Protein AF-A0A7V8WEN5-F1 (afdb_monomer_lite)

Sequence (49 aa):
PALMVTDTAPFRYPWYHTAEDTPDRICYEPFAHVVDGLEHVAATLAGGL

Secondary structure (DSSP, 8-state):
------SS-TT--TTTTSTT--GGGS-HHHHHHHHHHHHHHHHHHTT--

Radius of gyration: 14.26 Å; chains: 1; bounding box: 33×20×33 Å

Structure (mmCIF, N/CA/C/O backbone):
data_AF-A0A7V8WEN5-F1
#
_entry.id   AF-A0A7V8WEN5-F1
#
loop_
_atom_site.group_PDB
_atom_site.id
_atom_site.type_symbol
_atom_site.label_atom_id
_atom_site.label_alt_id
_atom_site.label_comp_id
_atom_site.label_asym_id
_atom_site.label_entity_id
_atom_site.label_seq_id
_atom_site.pdbx_PDB_ins_code
_atom_site.Cartn_x
_atom_site.Cartn_y
_atom_site.Cartn_z
_atom_site.occupancy
_atom_site.B_iso_or_equiv
_atom_site.auth_seq_id
_atom_site.auth_comp_id
_atom_site.auth_asym_id
_atom_site.auth_atom_id
_atom_site.pdbx_PDB_model_num
ATOM 1 N N . PRO A 1 1 ? -5.464 7.379 17.485 1.00 86.06 1 PRO A N 1
ATOM 2 C CA . PRO A 1 1 ? -4.297 6.531 17.127 1.00 86.06 1 PRO A CA 1
ATOM 3 C C . PRO A 1 1 ? -4.230 6.409 15.601 1.00 86.06 1 PRO A C 1
ATOM 5 O O . PRO A 1 1 ? -5.266 6.584 14.968 1.00 86.06 1 PRO A O 1
ATOM 8 N N . ALA A 1 2 ? -3.055 6.143 15.025 1.00 91.69 2 ALA A N 1
ATOM 9 C CA . ALA A 1 2 ? -2.896 5.931 13.586 1.00 91.69 2 ALA A CA 1
ATOM 10 C C . ALA A 1 2 ? -1.872 4.820 13.319 1.00 91.69 2 ALA A C 1
ATOM 12 O O . ALA A 1 2 ? -0.926 4.658 14.091 1.00 91.69 2 ALA A O 1
ATOM 13 N N . LEU A 1 3 ? -2.077 4.072 12.235 1.00 91.94 3 LEU A N 1
ATOM 14 C CA . LEU A 1 3 ? -1.214 2.989 11.771 1.00 91.94 3 LEU A CA 1
ATOM 15 C C . LEU A 1 3 ? -1.058 3.100 10.251 1.00 91.94 3 LEU A C 1
ATOM 17 O O . LEU A 1 3 ? -2.028 3.396 9.558 1.00 91.94 3 LEU A O 1
ATOM 21 N N . MET A 1 4 ? 0.148 2.844 9.747 1.00 92.81 4 MET A N 1
ATOM 22 C CA . MET A 1 4 ? 0.435 2.731 8.318 1.00 92.81 4 MET A CA 1
ATOM 23 C C . MET A 1 4 ? 0.889 1.304 8.023 1.00 92.81 4 MET A C 1
ATOM 25 O O . MET A 1 4 ? 1.746 0.772 8.728 1.00 92.81 4 MET A O 1
ATOM 29 N N . VAL A 1 5 ? 0.328 0.707 6.975 1.00 92.19 5 VAL A N 1
ATOM 30 C CA . VAL A 1 5 ? 0.730 -0.601 6.450 1.00 92.19 5 VAL A CA 1
ATOM 31 C C . VAL A 1 5 ? 1.252 -0.383 5.036 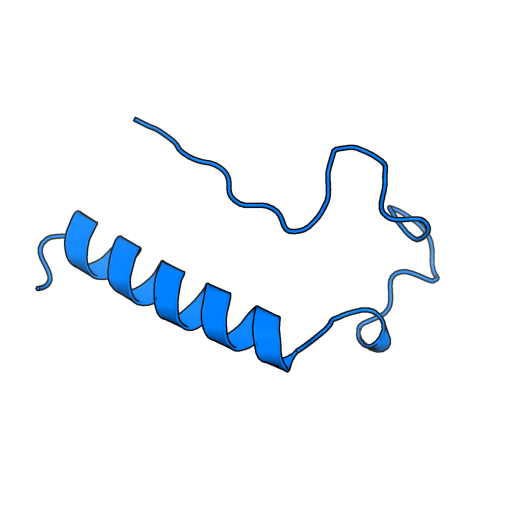1.00 92.19 5 VAL A C 1
ATOM 33 O O . VAL A 1 5 ? 0.623 0.315 4.246 1.00 92.19 5 VAL A O 1
ATOM 36 N N . THR A 1 6 ? 2.425 -0.934 4.742 1.00 93.31 6 THR A N 1
ATOM 37 C CA . THR A 1 6 ? 3.080 -0.845 3.433 1.00 93.31 6 THR A CA 1
ATOM 38 C C . THR A 1 6 ? 3.824 -2.148 3.163 1.00 93.31 6 THR A C 1
ATOM 40 O O . THR A 1 6 ? 4.374 -2.748 4.088 1.00 93.31 6 THR A O 1
ATOM 43 N N . ASP A 1 7 ? 3.825 -2.593 1.911 1.00 93.25 7 ASP A N 1
ATOM 44 C CA . ASP A 1 7 ? 4.546 -3.781 1.441 1.00 93.25 7 ASP A CA 1
ATOM 45 C C . ASP A 1 7 ? 6.046 -3.509 1.231 1.00 93.25 7 ASP A C 1
ATOM 47 O O . ASP A 1 7 ? 6.873 -4.422 1.222 1.00 93.25 7 ASP A O 1
ATOM 51 N N . THR A 1 8 ? 6.408 -2.234 1.100 1.00 91.56 8 THR A N 1
ATOM 52 C CA . THR A 1 8 ? 7.765 -1.774 0.830 1.00 91.56 8 THR A CA 1
ATOM 53 C C . THR A 1 8 ? 8.242 -0.784 1.886 1.00 91.56 8 THR A C 1
ATOM 55 O O . THR A 1 8 ? 7.493 0.044 2.408 1.00 91.56 8 THR A O 1
ATOM 58 N N . ALA A 1 9 ? 9.536 -0.856 2.207 1.00 91.94 9 ALA A N 1
ATOM 59 C CA . ALA A 1 9 ? 10.191 0.177 3.000 1.00 91.94 9 ALA A CA 1
ATOM 60 C C . ALA A 1 9 ? 10.395 1.456 2.156 1.00 91.94 9 ALA A C 1
ATOM 62 O O . ALA A 1 9 ? 10.448 1.370 0.924 1.00 91.94 9 ALA A O 1
ATOM 63 N N . PRO A 1 10 ? 10.574 2.631 2.791 1.00 88.38 10 PRO A N 1
ATOM 64 C CA . PRO A 1 10 ? 10.711 3.899 2.080 1.00 88.38 10 PRO A CA 1
ATOM 65 C C . PRO A 1 10 ? 11.777 3.861 0.977 1.00 88.38 10 PRO A C 1
ATOM 67 O O . PRO A 1 10 ? 12.899 3.407 1.209 1.00 88.38 10 PRO A O 1
ATOM 70 N N . PHE A 1 11 ? 11.415 4.359 -0.209 1.00 83.88 11 PHE A N 1
ATOM 71 C CA . PHE A 1 11 ? 12.288 4.493 -1.385 1.00 83.88 11 PHE A CA 1
ATOM 72 C C . PHE A 1 11 ? 12.937 3.186 -1.880 1.00 83.88 11 PHE A C 1
ATOM 74 O O . PHE A 1 11 ? 14.008 3.223 -2.483 1.00 83.88 11 PHE A O 1
ATOM 81 N 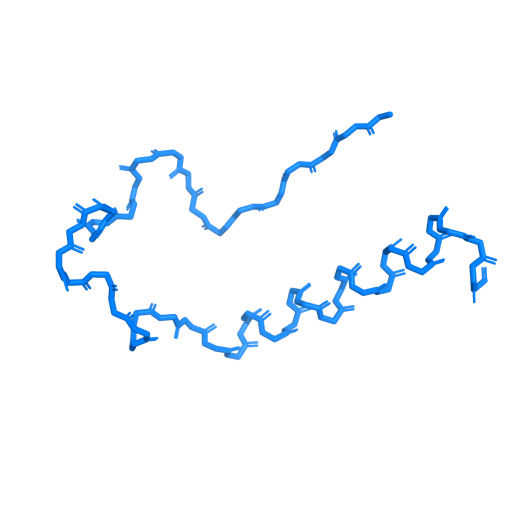N . ARG A 1 12 ? 12.313 2.022 -1.635 1.00 92.75 12 ARG A N 1
ATOM 82 C CA . ARG A 1 12 ? 12.813 0.717 -2.121 1.00 92.75 12 ARG A CA 1
ATOM 83 C C . ARG A 1 12 ? 12.088 0.160 -3.344 1.00 92.75 12 ARG A C 1
ATOM 85 O O . ARG A 1 12 ? 12.512 -0.869 -3.858 1.00 92.75 12 ARG A O 1
ATOM 92 N N . TYR A 1 13 ? 11.032 0.822 -3.809 1.00 94.94 13 TYR A N 1
ATOM 93 C CA . TYR A 1 13 ? 10.328 0.463 -5.038 1.00 94.94 13 TYR A CA 1
ATOM 94 C C . TYR A 1 13 ? 11.033 1.116 -6.246 1.00 94.94 13 TYR A C 1
ATOM 96 O O . TYR A 1 13 ? 11.041 2.345 -6.334 1.00 94.94 13 TYR A O 1
ATOM 104 N N . PRO A 1 14 ? 11.662 0.345 -7.157 1.00 94.38 14 PRO A N 1
ATOM 105 C CA . PRO A 1 14 ? 12.529 0.899 -8.207 1.00 94.38 14 PRO A CA 1
ATOM 106 C C . PRO A 1 14 ? 11.822 1.790 -9.229 1.00 94.38 14 PRO A C 1
ATOM 108 O O . PRO A 1 14 ? 12.462 2.641 -9.837 1.00 94.38 14 PRO A O 1
ATOM 111 N N . TRP A 1 15 ? 10.521 1.586 -9.418 1.00 96.00 15 TRP A N 1
ATOM 112 C CA . TRP A 1 15 ? 9.709 2.310 -10.397 1.00 96.00 15 TRP A CA 1
ATOM 113 C C . TRP A 1 15 ? 8.981 3.512 -9.777 1.00 96.00 15 TRP A C 1
ATOM 115 O O . TRP A 1 15 ? 8.141 4.136 -10.409 1.00 96.00 15 TRP A O 1
ATOM 125 N N . TYR A 1 16 ? 9.292 3.857 -8.524 1.00 93.75 16 TYR A N 1
ATOM 126 C CA . TYR A 1 16 ? 8.641 4.953 -7.811 1.00 93.75 16 TYR A CA 1
ATOM 127 C C . TYR A 1 16 ? 8.794 6.290 -8.554 1.00 93.75 16 TYR A C 1
ATOM 129 O O . TYR A 1 16 ? 9.914 6.744 -8.790 1.00 93.75 16 TYR A O 1
ATOM 137 N N . HIS A 1 17 ? 7.666 6.936 -8.874 1.00 94.19 17 HIS A N 1
ATOM 138 C CA . HIS A 1 17 ? 7.596 8.186 -9.655 1.00 94.19 17 HIS A CA 1
ATOM 139 C C . HIS A 1 17 ? 8.246 8.110 -11.041 1.00 94.19 17 HIS A C 1
ATOM 141 O O . HIS A 1 17 ? 8.797 9.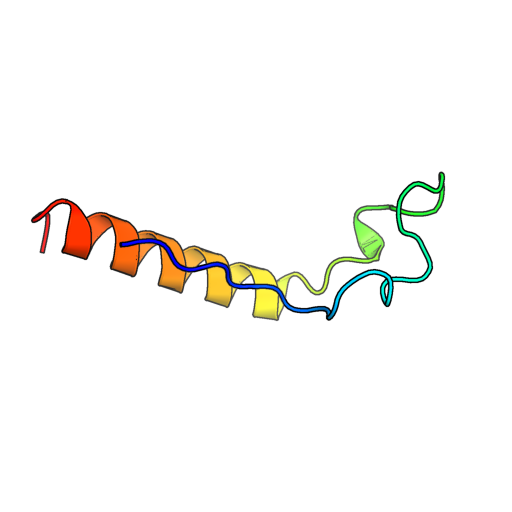102 -11.527 1.00 94.19 17 HIS A O 1
ATOM 147 N N . THR A 1 18 ? 8.174 6.955 -11.701 1.00 96.12 18 THR A N 1
ATOM 148 C CA . THR A 1 18 ? 8.614 6.807 -13.093 1.00 96.12 18 THR A CA 1
ATOM 149 C C . THR A 1 18 ? 7.452 6.409 -14.006 1.00 96.12 18 THR A C 1
ATOM 151 O O . THR A 1 18 ? 6.363 6.073 -13.547 1.00 96.12 18 THR A O 1
ATOM 154 N N . ALA A 1 19 ? 7.658 6.477 -15.324 1.00 97.81 19 ALA A N 1
ATOM 155 C CA . ALA A 1 19 ? 6.640 6.068 -16.297 1.00 97.81 19 ALA A CA 1
ATOM 156 C C . ALA A 1 19 ? 6.422 4.542 -16.318 1.00 97.81 19 ALA A C 1
ATOM 158 O O . ALA A 1 19 ? 5.427 4.058 -16.850 1.00 97.81 19 ALA A O 1
ATOM 159 N N . GLU A 1 20 ? 7.362 3.791 -15.748 1.00 97.56 20 GLU A N 1
ATOM 160 C CA . GLU A 1 20 ? 7.345 2.339 -15.603 1.00 97.56 20 GLU A CA 1
ATOM 161 C C . GLU A 1 20 ? 6.566 1.856 -14.367 1.00 97.56 20 GLU A C 1
ATOM 163 O O . GLU A 1 20 ? 6.495 0.642 -14.142 1.00 97.56 20 GLU A O 1
ATOM 168 N N . ASP A 1 21 ? 5.989 2.776 -13.580 1.00 96.88 21 ASP A N 1
ATOM 169 C CA . ASP A 1 21 ? 5.041 2.464 -12.507 1.00 96.88 21 ASP A CA 1
ATOM 170 C C . ASP A 1 21 ? 3.671 2.104 -13.088 1.00 96.88 21 ASP A C 1
ATOM 172 O O . ASP A 1 21 ? 2.742 2.911 -13.176 1.00 96.88 21 ASP A O 1
ATOM 176 N N . THR A 1 22 ? 3.584 0.881 -13.591 1.00 97.06 22 THR A N 1
ATOM 177 C CA . THR A 1 22 ? 2.446 0.388 -14.358 1.00 97.06 22 THR A CA 1
ATOM 178 C C . THR A 1 22 ? 1.673 -0.686 -13.583 1.00 97.06 22 THR A C 1
ATOM 180 O O . THR A 1 22 ? 2.233 -1.349 -12.708 1.00 97.06 22 THR A O 1
ATOM 183 N N . PRO A 1 23 ? 0.379 -0.915 -13.884 1.00 97.19 23 PRO A N 1
ATOM 184 C CA . PRO A 1 23 ? -0.443 -1.870 -13.132 1.00 97.19 23 PRO A CA 1
ATOM 185 C C . PRO A 1 23 ? 0.105 -3.306 -13.076 1.00 97.19 23 PRO A C 1
ATOM 187 O O . PRO A 1 23 ? -0.148 -4.021 -12.112 1.00 97.19 23 PRO A O 1
ATOM 190 N N . ASP A 1 24 ? 0.892 -3.736 -14.068 1.00 97.06 24 ASP A N 1
ATOM 191 C CA . ASP A 1 24 ? 1.546 -5.052 -14.086 1.00 97.06 24 ASP A CA 1
ATOM 192 C C . ASP A 1 24 ? 2.613 -5.236 -12.992 1.00 97.06 24 ASP A C 1
ATOM 194 O O . ASP A 1 24 ? 3.043 -6.363 -12.748 1.00 97.06 24 ASP A O 1
ATOM 198 N N . ARG A 1 25 ? 3.029 -4.162 -12.307 1.00 95.50 25 ARG A N 1
ATOM 199 C CA . ARG A 1 25 ? 3.940 -4.226 -11.154 1.00 95.50 25 ARG A CA 1
ATOM 200 C C . ARG A 1 25 ? 3.259 -4.701 -9.870 1.00 95.50 25 ARG A C 1
ATOM 202 O O . ARG A 1 25 ? 3.953 -5.076 -8.927 1.00 95.50 25 ARG A O 1
ATOM 209 N N . ILE A 1 26 ? 1.925 -4.703 -9.821 1.00 95.00 26 ILE A N 1
ATOM 210 C CA . ILE A 1 26 ? 1.157 -5.078 -8.631 1.00 95.00 26 ILE A CA 1
ATOM 211 C C . ILE A 1 26 ? 1.052 -6.604 -8.517 1.00 95.00 26 ILE A C 1
ATOM 213 O O . ILE A 1 26 ? 0.580 -7.295 -9.421 1.00 95.00 26 ILE A O 1
ATOM 217 N N . CYS A 1 27 ? 1.394 -7.137 -7.344 1.00 96.38 27 CYS A N 1
ATOM 218 C CA . CYS A 1 27 ? 1.048 -8.504 -6.960 1.00 96.38 27 CYS A CA 1
ATOM 219 C C . CYS A 1 27 ? -0.420 -8.551 -6.500 1.00 96.38 27 CYS A C 1
ATOM 221 O O . CYS A 1 27 ? -0.710 -8.408 -5.314 1.00 96.38 27 CYS A O 1
ATOM 223 N N . TYR A 1 28 ? -1.350 -8.728 -7.442 1.00 97.44 28 TYR A N 1
ATOM 224 C CA . TYR A 1 28 ? -2.790 -8.594 -7.179 1.00 97.44 28 TYR A CA 1
ATOM 225 C C . TYR A 1 28 ? -3.347 -9.556 -6.126 1.00 97.44 28 TYR A C 1
ATOM 227 O O . TYR A 1 28 ? -4.195 -9.150 -5.339 1.00 97.44 28 TYR A O 1
ATOM 235 N N . GLU A 1 29 ? -2.863 -10.797 -6.072 1.00 97.56 29 GLU A N 1
ATOM 236 C CA . GLU A 1 29 ? -3.374 -11.781 -5.113 1.00 97.56 29 GLU A CA 1
ATOM 237 C C . GLU A 1 29 ? -3.109 -11.383 -3.647 1.00 97.56 29 GLU A C 1
ATOM 239 O O . GLU A 1 29 ? -4.060 -11.225 -2.883 1.00 97.56 29 GLU A O 1
ATOM 244 N N . PRO A 1 30 ? -1.857 -11.120 -3.218 1.00 96.44 30 PRO A N 1
ATOM 245 C CA . PRO A 1 30 ? -1.630 -10.601 -1.871 1.00 96.44 30 PRO A CA 1
ATOM 246 C C . PRO A 1 30 ? -2.236 -9.204 -1.658 1.00 96.44 30 PRO A C 1
ATOM 248 O O . PRO A 1 30 ? -2.612 -8.890 -0.531 1.00 96.44 30 PRO A O 1
ATOM 251 N N . PHE A 1 31 ? -2.371 -8.375 -2.702 1.00 96.94 31 PHE A N 1
ATOM 252 C CA . PHE A 1 31 ? -3.048 -7.077 -2.598 1.00 96.94 31 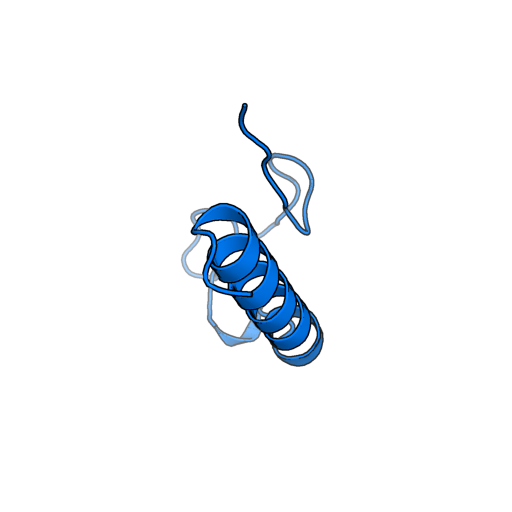PHE A CA 1
ATOM 253 C C . PHE A 1 31 ? -4.532 -7.230 -2.226 1.00 96.94 31 PHE A C 1
ATOM 255 O O . PHE A 1 31 ? -5.003 -6.522 -1.337 1.00 96.94 31 PHE A O 1
ATOM 262 N N . ALA A 1 32 ? -5.245 -8.186 -2.830 1.00 98.00 32 ALA A N 1
ATOM 263 C CA . ALA A 1 32 ? -6.641 -8.474 -2.502 1.00 98.00 32 ALA A CA 1
ATOM 264 C C . ALA A 1 32 ? -6.810 -8.861 -1.024 1.00 98.00 32 ALA A C 1
ATOM 266 O O . ALA A 1 32 ? -7.648 -8.287 -0.332 1.00 98.00 32 ALA A O 1
ATOM 267 N N . HIS A 1 33 ? -5.934 -9.723 -0.496 1.00 97.56 33 HIS A N 1
ATOM 268 C CA . HIS A 1 33 ? -5.962 -10.094 0.924 1.00 97.56 33 HIS A CA 1
ATOM 269 C C . HIS A 1 33 ? -5.778 -8.895 1.869 1.00 97.56 33 HIS A C 1
ATOM 271 O O . HIS A 1 33 ? -6.382 -8.847 2.941 1.00 97.56 33 HIS A O 1
ATOM 277 N N . VAL A 1 34 ? -4.943 -7.918 1.495 1.00 96.94 34 VAL A N 1
ATOM 278 C CA . VAL A 1 34 ? -4.771 -6.689 2.286 1.00 96.94 34 VAL A CA 1
ATOM 279 C C . VAL A 1 34 ? -6.042 -5.841 2.254 1.00 96.94 34 VAL A C 1
ATOM 281 O O . VAL A 1 34 ? -6.429 -5.311 3.294 1.00 96.94 34 VAL A O 1
ATOM 284 N N . VAL A 1 35 ? -6.707 -5.730 1.100 1.00 97.31 35 VAL A N 1
ATOM 285 C CA . VAL A 1 35 ? -7.978 -5.000 0.971 1.00 97.31 35 VAL A CA 1
ATOM 286 C C . VAL A 1 35 ? -9.058 -5.621 1.857 1.00 97.31 35 VAL A C 1
ATOM 288 O O . VAL A 1 35 ? -9.677 -4.891 2.629 1.00 97.31 35 VAL A O 1
ATOM 291 N N . ASP A 1 36 ? -9.221 -6.945 1.820 1.00 98.00 36 ASP A N 1
ATOM 292 C CA . ASP A 1 36 ? -10.189 -7.662 2.663 1.00 98.00 36 ASP A CA 1
ATOM 293 C C . ASP A 1 36 ? -9.908 -7.440 4.160 1.00 98.00 36 ASP A C 1
ATOM 295 O O . ASP A 1 36 ? -10.809 -7.168 4.953 1.00 98.00 36 ASP A O 1
ATOM 299 N N . GLY A 1 37 ? -8.634 -7.484 4.563 1.00 96.31 37 GLY A N 1
ATOM 300 C CA . GLY A 1 37 ? -8.241 -7.205 5.945 1.00 96.31 37 GLY A CA 1
ATOM 301 C C . GLY A 1 37 ? -8.515 -5.759 6.375 1.00 96.31 37 GLY A C 1
ATOM 302 O O . GLY A 1 37 ? -8.960 -5.523 7.501 1.00 96.31 37 GLY A O 1
ATOM 303 N N . LEU A 1 38 ? -8.261 -4.780 5.499 1.00 96.56 38 LEU A N 1
ATOM 304 C CA . LEU A 1 38 ? -8.519 -3.364 5.782 1.00 96.56 38 LEU A CA 1
ATOM 305 C C . LEU A 1 38 ? -10.016 -3.054 5.870 1.00 96.56 38 LEU A C 1
ATOM 307 O O . LEU A 1 38 ? -10.406 -2.257 6.723 1.00 96.56 38 LEU A O 1
ATOM 311 N N . GLU A 1 39 ? -10.839 -3.686 5.031 1.00 97.06 39 GLU A N 1
ATOM 312 C CA . GLU A 1 39 ? -12.302 -3.603 5.099 1.00 97.06 39 GLU A CA 1
ATOM 313 C C . GLU A 1 39 ? -12.802 -4.061 6.471 1.00 97.06 39 GLU A C 1
ATOM 315 O O . GLU A 1 39 ? -13.476 -3.294 7.166 1.00 97.06 39 GLU A O 1
ATOM 320 N N . HIS A 1 40 ? -12.354 -5.235 6.917 1.00 97.12 40 HIS A N 1
ATOM 321 C CA . HIS A 1 40 ? -12.729 -5.778 8.216 1.00 97.12 40 HIS A CA 1
ATOM 322 C C . HIS A 1 40 ? -12.318 -4.852 9.369 1.00 97.12 40 HIS A C 1
ATOM 324 O O . HIS A 1 40 ? -13.135 -4.519 10.228 1.00 97.12 40 HIS A O 1
ATOM 330 N N . VAL A 1 41 ? -11.067 -4.373 9.370 1.00 95.75 41 VAL A N 1
ATOM 331 C CA . VAL A 1 41 ? -10.567 -3.443 10.398 1.00 95.75 41 VAL A CA 1
ATOM 332 C C . VAL A 1 41 ? -11.381 -2.150 10.419 1.00 95.75 41 VAL A C 1
ATOM 334 O O . VAL A 1 41 ? -11.738 -1.671 11.497 1.00 95.75 41 VAL A O 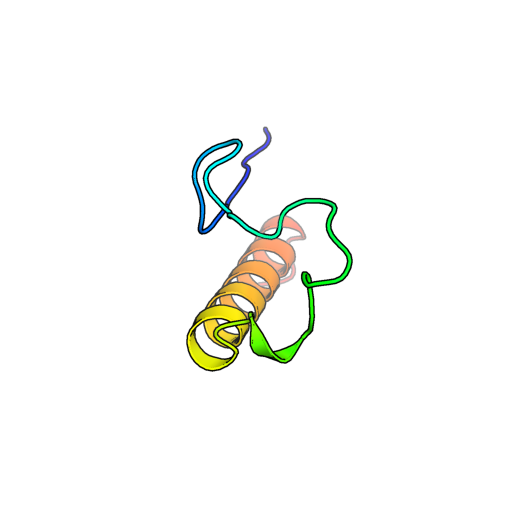1
ATOM 337 N N . ALA A 1 42 ? -11.697 -1.579 9.254 1.00 95.31 42 ALA A N 1
ATOM 338 C CA . ALA A 1 42 ? -12.497 -0.363 9.168 1.00 95.31 42 ALA A CA 1
ATOM 339 C C . ALA A 1 42 ? -13.913 -0.576 9.726 1.00 95.31 42 ALA A C 1
ATOM 341 O O . ALA A 1 42 ? -14.381 0.246 10.518 1.00 95.31 42 ALA A O 1
ATOM 342 N N . ALA A 1 43 ? -14.564 -1.691 9.381 1.00 97.12 43 ALA A N 1
ATOM 343 C CA . ALA A 1 43 ? -15.880 -2.052 9.901 1.00 97.12 43 ALA A CA 1
ATOM 344 C C . ALA A 1 43 ? -15.867 -2.231 11.429 1.00 97.12 43 ALA A C 1
ATOM 346 O O . ALA A 1 43 ? -16.719 -1.669 12.122 1.00 97.12 43 ALA A O 1
ATOM 347 N N . THR A 1 44 ? -14.867 -2.937 11.972 1.00 96.81 44 THR A N 1
ATOM 348 C CA . THR A 1 44 ? -14.696 -3.109 13.424 1.00 96.81 44 THR A CA 1
ATOM 349 C C . THR A 1 44 ? -14.501 -1.770 14.134 1.00 96.81 44 THR A C 1
ATOM 351 O O . THR A 1 44 ? -15.144 -1.507 15.148 1.00 96.81 44 THR A O 1
ATOM 354 N N . LEU A 1 45 ? -13.647 -0.888 13.605 1.00 94.81 45 LEU A N 1
ATOM 355 C CA . LEU A 1 45 ? -13.396 0.425 14.209 1.00 94.81 45 LEU A CA 1
ATOM 356 C C . LEU A 1 45 ? -14.615 1.356 14.142 1.00 94.81 45 LEU A C 1
ATOM 358 O O . LEU A 1 45 ? -14.775 2.211 15.012 1.00 94.81 45 LEU A O 1
ATOM 362 N N . ALA A 1 46 ? -15.475 1.187 13.137 1.00 96.19 46 ALA A N 1
ATOM 363 C CA . ALA A 1 46 ? -16.736 1.910 13.011 1.00 96.19 46 ALA A CA 1
ATOM 364 C C . ALA A 1 46 ? -17.867 1.345 13.900 1.00 96.19 46 ALA A C 1
ATOM 366 O O . ALA A 1 46 ? -18.930 1.959 13.976 1.00 96.19 46 ALA A O 1
ATOM 367 N N . GLY A 1 47 ? -17.657 0.204 14.572 1.00 93.50 47 GLY A N 1
ATOM 368 C CA . GLY A 1 47 ? -18.667 -0.469 15.399 1.00 93.50 47 GLY A CA 1
ATOM 369 C C . GLY A 1 47 ? -19.708 -1.266 14.602 1.00 93.50 47 GLY A C 1
ATOM 370 O O . GLY A 1 47 ? -20.811 -1.485 15.096 1.00 93.50 47 GLY A O 1
ATOM 371 N N . GLY A 1 48 ? -19.388 -1.646 13.359 1.00 79.50 48 GLY A N 1
ATOM 372 C CA . GLY A 1 48 ? -20.270 -2.387 12.446 1.00 79.50 48 GLY A CA 1
ATOM 373 C C . GLY A 1 48 ? -20.217 -3.916 12.575 1.00 79.50 48 GLY A C 1
ATOM 374 O O . GLY A 1 48 ? -20.896 -4.601 11.811 1.00 79.50 48 GLY A O 1
ATOM 375 N N . LEU A 1 49 ? -19.427 -4.437 13.518 1.00 58.03 49 LEU A N 1
ATOM 376 C CA . LEU A 1 49 ? -19.291 -5.853 13.877 1.00 58.03 49 LEU A CA 1
ATOM 377 C C . LEU A 1 49 ? -19.306 -6.006 15.399 1.00 58.03 49 LEU A C 1
ATOM 379 O O . LEU A 1 49 ? -18.666 -5.161 16.068 1.00 58.03 49 LEU A O 1
#

pLDDT: mean 93.87, std 6.35, range [58.03, 98.0]
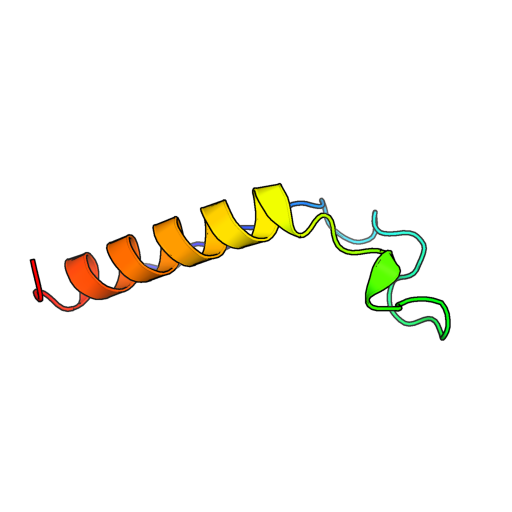
Foldseek 3Di:
DDDDDDPDDPPPPPCPPHPPPDPVVDPVPVVVVVVVVVVVVVCVVVVVD